Protein AF-A0A9D9V0Z0-F1 (afdb_monomer_lite)

pLDDT: mean 78.83, std 13.39, range [36.53, 94.19]

Foldseek 3Di:
DDDPCPPDPVVCLLLDQLLVCLLVLLVVCLVVVHQCVVVVVSLVVSVVSLVVSVVSLVVSLPDDDPVSLVSLLVVLVVSLVSLVVVVVQLCVQAVVDPDPNSSHDDPSSVVSNVSSVVSSVVNNVSNVQVVCVVVVNRD

Secondary structure (DSSP, 8-state):
------TTHHHHHTTS-THHHHHHHHHHHHHTT--TTTSHHHHHHHHHHHHHHHHHHHHHTTS--HHHHHHHHHHHHHHHHHHHHHHHHHHHHHHHS---GGGS--HHHHHHHHHHHHHHHHHHHHHHHHHHHHTT---

Radius of gyration: 17.9 Å; chains: 1; bounding box: 57×38×42 Å

Structure (mmCIF, N/CA/C/O backbone):
data_AF-A0A9D9V0Z0-F1
#
_entry.id   AF-A0A9D9V0Z0-F1
#
loop_
_atom_site.group_PDB
_atom_site.id
_atom_site.type_symbol
_atom_site.label_atom_id
_atom_site.label_alt_id
_atom_site.label_comp_id
_atom_site.label_asym_id
_atom_site.label_entity_id
_atom_site.label_seq_id
_atom_site.pdbx_PDB_ins_code
_atom_site.Cartn_x
_atom_site.Cartn_y
_atom_site.Cartn_z
_atom_site.occupancy
_atom_site.B_iso_or_equiv
_atom_site.auth_seq_id
_atom_site.auth_comp_id
_atom_site.auth_asym_id
_atom_site.auth_atom_id
_atom_site.pdbx_PDB_model_num
ATOM 1 N N . MET A 1 1 ? -35.828 -24.493 11.673 1.00 39.38 1 MET A N 1
ATOM 2 C CA . MET A 1 1 ? -35.204 -23.626 10.654 1.00 39.38 1 MET A CA 1
ATOM 3 C C . MET A 1 1 ? -33.748 -23.466 11.041 1.00 39.38 1 MET A C 1
ATOM 5 O O . MET A 1 1 ? -33.451 -22.803 12.024 1.00 39.38 1 MET A O 1
ATOM 9 N N . THR A 1 2 ? -32.867 -24.201 10.378 1.00 36.53 2 THR A N 1
ATOM 10 C CA . THR A 1 2 ? -31.427 -24.212 10.646 1.00 36.53 2 THR A CA 1
ATOM 11 C C . THR A 1 2 ? -30.828 -22.941 10.057 1.00 36.53 2 THR A C 1
ATOM 13 O O . THR A 1 2 ? -30.886 -22.731 8.847 1.00 36.53 2 THR A O 1
ATOM 16 N N . VAL A 1 3 ? -30.306 -22.064 10.915 1.00 46.66 3 VAL A N 1
ATOM 17 C CA . VAL A 1 3 ? -29.544 -20.886 10.493 1.00 46.66 3 VAL A CA 1
ATOM 18 C C . VAL A 1 3 ? -28.263 -21.410 9.857 1.00 46.66 3 VAL A C 1
ATOM 20 O O . VAL A 1 3 ? -27.405 -21.967 10.539 1.00 46.66 3 VAL A O 1
ATOM 23 N N . ASN A 1 4 ? -28.171 -21.315 8.534 1.00 42.59 4 ASN A N 1
ATOM 24 C CA . ASN A 1 4 ? -26.963 -21.688 7.819 1.00 42.59 4 ASN A CA 1
ATOM 25 C C . ASN A 1 4 ? -25.867 -20.697 8.236 1.00 42.59 4 ASN A C 1
ATOM 27 O O . ASN A 1 4 ? -25.970 -19.503 7.955 1.00 42.59 4 ASN A O 1
ATOM 31 N N . ASN A 1 5 ? -24.841 -21.186 8.933 1.00 46.16 5 ASN A N 1
ATOM 32 C CA . ASN A 1 5 ? -23.620 -20.453 9.264 1.00 46.16 5 ASN A CA 1
ATOM 33 C C . ASN A 1 5 ? -22.879 -20.064 7.968 1.00 46.16 5 ASN A C 1
ATOM 35 O O . ASN A 1 5 ? -21.897 -20.691 7.586 1.00 46.16 5 ASN A O 1
ATOM 39 N N . GLY A 1 6 ? -23.329 -19.015 7.278 1.00 44.31 6 GLY A N 1
ATOM 40 C CA . GLY A 1 6 ? -22.671 -18.436 6.098 1.00 44.31 6 GLY A CA 1
ATOM 41 C C . GLY A 1 6 ? -21.420 -17.605 6.427 1.00 44.31 6 GLY A C 1
ATOM 42 O O . GLY A 1 6 ? -21.075 -16.689 5.688 1.00 44.31 6 GLY A O 1
ATOM 43 N N . GLY A 1 7 ? -20.759 -17.873 7.556 1.00 50.69 7 GLY A N 1
ATOM 44 C CA . GLY A 1 7 ? -19.777 -16.982 8.186 1.00 50.69 7 GLY A CA 1
ATOM 45 C C . GLY A 1 7 ? -18.337 -17.066 7.670 1.00 50.69 7 GLY A C 1
ATOM 46 O O . GLY A 1 7 ? -17.464 -16.453 8.271 1.00 50.69 7 GLY A O 1
ATOM 47 N N . GLY A 1 8 ? -18.052 -17.818 6.604 1.00 59.66 8 GLY A N 1
ATOM 48 C CA . GLY A 1 8 ? -16.668 -18.077 6.179 1.00 59.66 8 GLY A CA 1
ATOM 49 C C . GLY A 1 8 ? -16.046 -16.951 5.350 1.00 59.66 8 GLY A C 1
ATOM 50 O O . GLY A 1 8 ? -15.055 -16.349 5.748 1.00 59.66 8 GLY A O 1
ATOM 51 N N . ILE A 1 9 ? -16.634 -16.658 4.188 1.00 59.66 9 ILE A N 1
ATOM 52 C CA . ILE A 1 9 ? -16.017 -15.778 3.180 1.00 59.66 9 ILE A CA 1
ATOM 53 C C . ILE A 1 9 ? -16.427 -14.315 3.369 1.00 59.66 9 ILE A C 1
ATOM 55 O O . ILE A 1 9 ? -15.570 -13.441 3.325 1.00 59.66 9 ILE A O 1
ATOM 59 N N . GLY A 1 10 ? -17.702 -14.030 3.655 1.00 60.50 10 GLY A N 1
ATOM 60 C CA . GLY A 1 10 ? -18.172 -12.649 3.845 1.00 60.50 10 GLY A CA 1
ATOM 61 C C . GLY A 1 10 ? -17.502 -11.941 5.031 1.00 60.50 10 GLY A C 1
ATOM 62 O O . GLY A 1 10 ? -17.087 -10.796 4.909 1.00 60.50 10 GLY A O 1
ATOM 63 N N . SER A 1 11 ? -17.310 -12.664 6.139 1.00 62.94 11 SER A N 1
ATOM 64 C CA . SER A 1 11 ? -16.588 -12.201 7.339 1.00 62.94 11 SER A CA 1
ATOM 65 C C . SER A 1 11 ? -15.095 -11.964 7.084 1.00 62.94 11 SER A C 1
ATOM 67 O O . SER A 1 11 ? -14.489 -11.065 7.661 1.00 62.94 11 SER A O 1
ATOM 69 N N . PHE A 1 12 ? -14.481 -12.775 6.217 1.00 63.38 12 PHE A N 1
ATOM 70 C CA . PHE A 1 12 ? -13.071 -12.629 5.868 1.00 63.38 12 PHE A CA 1
ATOM 71 C C . PHE A 1 12 ? -12.855 -11.440 4.926 1.00 63.38 12 PHE A C 1
ATOM 73 O O . PHE A 1 12 ? -11.980 -10.615 5.172 1.00 63.38 12 PHE A O 1
ATOM 80 N N . LEU A 1 13 ? -13.704 -11.293 3.903 1.00 66.19 13 LEU A N 1
ATOM 81 C CA . LEU A 1 13 ? -13.667 -10.166 2.964 1.00 66.19 13 LEU A CA 1
ATOM 82 C C . LEU A 1 13 ? -13.903 -8.817 3.659 1.00 66.19 13 LEU A C 1
ATOM 84 O O . LEU A 1 13 ? -13.317 -7.815 3.258 1.00 66.19 13 LEU A O 1
ATOM 88 N N . SER A 1 14 ? -14.704 -8.791 4.727 1.00 65.50 14 SER A N 1
ATOM 89 C CA . SER A 1 14 ? -14.942 -7.582 5.525 1.00 65.50 14 SER A CA 1
ATOM 90 C C . SER A 1 14 ? -13.837 -7.273 6.543 1.00 65.50 14 SER A C 1
ATOM 92 O O . SER A 1 14 ? -13.898 -6.240 7.197 1.00 65.50 14 SER A O 1
ATOM 94 N N . ARG A 1 15 ? -12.861 -8.166 6.739 1.00 70.56 15 ARG A N 1
ATOM 95 C CA . ARG A 1 15 ? -11.734 -7.979 7.677 1.00 70.56 15 ARG A CA 1
ATOM 96 C C . ARG A 1 15 ? -10.385 -7.890 6.978 1.00 70.56 15 ARG A C 1
ATOM 98 O O . ARG A 1 15 ? -9.392 -7.543 7.612 1.00 70.56 15 ARG A O 1
ATOM 105 N N . PHE A 1 16 ? -10.337 -8.251 5.701 1.00 80.44 16 PHE A N 1
ATOM 106 C CA . PHE A 1 16 ? -9.117 -8.205 4.922 1.00 80.44 16 PHE A CA 1
ATOM 107 C C . PHE A 1 16 ? -8.694 -6.742 4.702 1.00 80.44 16 PHE A C 1
ATOM 109 O O . PHE A 1 16 ? -9.541 -5.924 4.342 1.00 80.44 16 PHE A O 1
ATOM 116 N N . PRO A 1 17 ? -7.419 -6.389 4.937 1.00 83.00 17 PRO A N 1
ATOM 117 C CA . PRO A 1 17 ? -6.904 -5.054 4.657 1.00 83.00 17 PRO A CA 1
ATOM 118 C C . PRO A 1 17 ? -6.604 -4.923 3.164 1.00 83.00 17 PRO A C 1
ATOM 120 O O . PRO A 1 17 ? -5.537 -5.313 2.677 1.00 83.00 17 PRO A O 1
ATOM 123 N N . TRP A 1 18 ? -7.562 -4.387 2.416 1.00 86.56 18 TRP A N 1
ATOM 124 C CA . TRP A 1 18 ? -7.498 -4.343 0.956 1.00 86.56 18 TRP A CA 1
ATOM 125 C C . TRP A 1 18 ? -6.369 -3.445 0.461 1.00 86.56 18 TRP A C 1
ATOM 127 O O . TRP A 1 18 ? -5.794 -3.705 -0.597 1.00 86.56 18 TRP A O 1
ATOM 137 N N . VAL A 1 19 ? -5.970 -2.459 1.267 1.0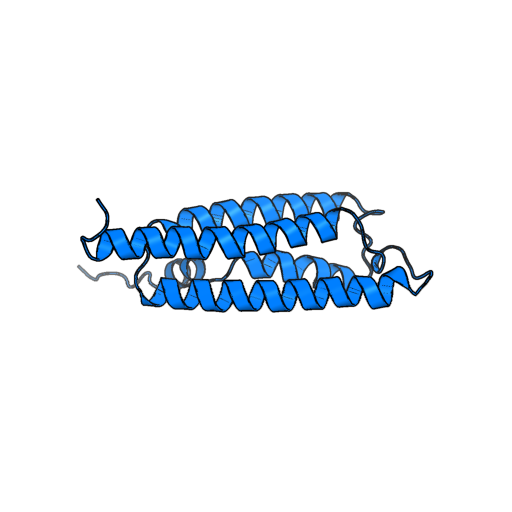0 86.56 19 VAL A N 1
ATOM 138 C CA . VAL A 1 19 ? -4.839 -1.579 0.968 1.00 86.56 19 VAL A CA 1
ATOM 139 C C . VAL A 1 19 ? -3.505 -2.320 0.832 1.00 86.56 19 VAL A C 1
ATOM 141 O O . VAL A 1 19 ? -2.626 -1.859 0.103 1.00 86.56 19 VAL A O 1
ATOM 144 N N . LEU A 1 20 ? -3.356 -3.513 1.426 1.00 89.44 20 LEU A N 1
ATOM 145 C CA . LEU A 1 20 ? -2.159 -4.332 1.214 1.00 89.44 20 LEU A CA 1
ATOM 146 C C . LEU A 1 20 ? -2.001 -4.760 -0.245 1.00 89.44 20 LEU A C 1
ATOM 148 O O . LEU A 1 20 ? -0.872 -4.943 -0.688 1.00 89.44 20 LEU A O 1
ATOM 152 N N . LEU A 1 21 ? -3.085 -4.869 -1.019 1.00 90.88 21 LEU A N 1
ATOM 153 C CA . LEU A 1 21 ? -2.984 -5.165 -2.450 1.00 90.88 21 LEU A CA 1
ATOM 154 C C . LEU A 1 21 ? -2.239 -4.058 -3.200 1.00 90.88 21 LEU A C 1
ATOM 156 O O . LEU A 1 21 ? -1.469 -4.359 -4.109 1.00 90.88 21 LEU A O 1
ATOM 160 N N . VAL A 1 22 ? -2.410 -2.799 -2.782 1.00 91.25 22 VAL A N 1
ATOM 161 C CA . VAL A 1 22 ? -1.692 -1.652 -3.356 1.00 91.25 22 VAL A CA 1
ATOM 162 C C . VAL A 1 22 ? -0.195 -1.749 -3.056 1.00 91.25 22 VAL A C 1
ATOM 164 O O . VAL A 1 22 ? 0.618 -1.368 -3.881 1.00 91.25 22 VAL A O 1
ATOM 167 N N . VAL A 1 23 ? 0.199 -2.326 -1.921 1.00 91.81 23 VAL A N 1
ATOM 168 C CA . VAL A 1 23 ? 1.618 -2.522 -1.580 1.00 91.81 23 VAL A CA 1
ATOM 169 C C . VAL A 1 23 ? 2.203 -3.769 -2.254 1.00 91.81 23 VAL A C 1
ATOM 171 O O . VAL A 1 23 ? 3.324 -3.746 -2.757 1.00 91.81 23 VAL A O 1
ATOM 174 N N . ILE A 1 24 ? 1.448 -4.868 -2.290 1.00 92.62 24 ILE A N 1
ATOM 175 C CA . ILE A 1 24 ? 1.902 -6.155 -2.832 1.00 92.62 24 ILE A CA 1
ATOM 176 C C . ILE A 1 24 ? 2.057 -6.088 -4.352 1.00 92.62 24 ILE A C 1
ATOM 178 O O . ILE A 1 24 ? 3.013 -6.640 -4.888 1.00 92.62 24 ILE A O 1
ATOM 182 N N . TYR A 1 25 ? 1.149 -5.414 -5.057 1.00 93.50 25 TYR A N 1
ATOM 183 C CA . TYR A 1 25 ? 1.169 -5.347 -6.517 1.00 93.50 25 TYR A CA 1
ATOM 184 C C . TYR A 1 25 ? 2.504 -4.836 -7.105 1.00 93.50 25 TYR A C 1
ATOM 186 O O . TYR A 1 25 ? 3.110 -5.566 -7.892 1.00 93.50 25 TYR A O 1
ATOM 194 N N . PRO A 1 26 ? 3.031 -3.655 -6.720 1.00 90.44 26 PRO A N 1
ATOM 195 C CA . PRO A 1 26 ? 4.326 -3.186 -7.210 1.00 90.44 26 PRO A CA 1
ATOM 196 C C . PRO A 1 26 ? 5.483 -4.080 -6.745 1.00 90.44 26 PRO A C 1
ATOM 198 O O . PRO A 1 26 ? 6.439 -4.261 -7.493 1.00 90.44 26 PRO A O 1
ATOM 201 N N . ALA A 1 27 ? 5.390 -4.699 -5.562 1.00 90.44 27 ALA A N 1
ATOM 202 C CA . ALA A 1 27 ? 6.394 -5.660 -5.107 1.00 90.44 27 ALA A CA 1
ATOM 203 C C . ALA A 1 27 ? 6.436 -6.918 -5.995 1.00 90.44 27 ALA A C 1
ATOM 205 O O . ALA A 1 27 ? 7.517 -7.402 -6.318 1.00 90.44 27 ALA A O 1
ATOM 206 N N . VAL A 1 28 ? 5.282 -7.430 -6.436 1.00 92.88 28 VAL A N 1
ATOM 207 C CA . VAL A 1 28 ? 5.200 -8.563 -7.373 1.00 92.88 28 VAL A CA 1
ATOM 208 C C . VAL A 1 28 ? 5.732 -8.174 -8.748 1.00 92.88 28 VAL A C 1
ATOM 210 O O . VAL A 1 28 ? 6.512 -8.927 -9.323 1.00 92.88 28 VAL A O 1
ATOM 213 N N . LEU A 1 29 ? 5.360 -7.001 -9.268 1.00 91.62 29 LEU A N 1
ATOM 214 C CA . LEU A 1 29 ? 5.875 -6.537 -10.561 1.00 91.62 29 LEU A CA 1
ATOM 215 C C . LEU A 1 29 ? 7.393 -6.360 -10.555 1.00 91.62 29 LEU A C 1
ATOM 217 O O . LEU A 1 29 ? 8.036 -6.692 -11.546 1.00 91.62 29 LEU A O 1
ATOM 221 N N . TYR A 1 30 ? 7.964 -5.930 -9.430 1.00 88.44 30 TYR A N 1
ATOM 222 C CA . TYR A 1 30 ? 9.411 -5.890 -9.254 1.00 88.44 30 TYR A CA 1
ATOM 223 C C . TYR A 1 30 ? 10.051 -7.283 -9.360 1.00 88.44 30 TYR A C 1
ATOM 225 O O . TYR A 1 30 ? 11.043 -7.438 -10.061 1.00 88.44 30 TYR A O 1
ATOM 233 N N . GLN A 1 31 ? 9.471 -8.314 -8.730 1.00 89.62 31 GLN A N 1
ATOM 234 C CA . GLN A 1 31 ? 9.980 -9.695 -8.835 1.00 89.62 31 GLN A CA 1
ATOM 235 C C . GLN A 1 31 ? 9.857 -10.276 -10.250 1.00 89.62 31 GLN A C 1
ATOM 237 O O . GLN A 1 31 ? 10.602 -11.180 -10.615 1.00 89.62 31 GLN A O 1
ATOM 242 N N . LEU A 1 32 ? 8.900 -9.778 -11.032 1.00 92.44 32 LEU A N 1
ATOM 243 C CA . LEU A 1 32 ? 8.696 -10.163 -12.427 1.00 92.44 32 LEU A CA 1
ATOM 244 C C . LEU A 1 32 ? 9.484 -9.283 -13.409 1.00 92.44 32 LEU A C 1
ATOM 246 O O . LEU A 1 32 ? 9.335 -9.462 -14.616 1.00 92.44 32 LEU A O 1
ATOM 250 N N . GLU A 1 33 ? 10.284 -8.337 -12.907 1.00 91.00 33 GLU A N 1
ATOM 251 C CA . GLU A 1 33 ? 11.082 -7.401 -13.709 1.00 91.00 33 GLU A CA 1
ATOM 252 C C . GLU A 1 33 ? 10.226 -6.579 -14.697 1.00 91.00 33 GLU A C 1
ATOM 254 O O . GLU A 1 33 ? 10.657 -6.205 -15.792 1.00 91.00 33 GLU A O 1
ATOM 259 N N . VAL A 1 34 ? 8.975 -6.296 -14.315 1.00 88.62 34 VAL A N 1
ATOM 260 C CA . VAL A 1 34 ? 8.004 -5.586 -15.153 1.00 88.62 34 VAL A CA 1
ATOM 261 C C . VAL A 1 34 ? 8.084 -4.087 -14.905 1.00 88.62 34 VAL A C 1
ATOM 263 O O . VAL A 1 34 ? 7.784 -3.591 -13.820 1.00 88.62 34 VAL A O 1
ATOM 266 N N . ASP A 1 35 ? 8.415 -3.346 -15.958 1.00 87.06 35 ASP A N 1
ATOM 267 C CA . ASP A 1 35 ? 8.408 -1.889 -15.934 1.00 87.06 35 ASP A CA 1
ATOM 268 C C . ASP A 1 35 ? 7.001 -1.355 -16.230 1.00 87.06 35 ASP A C 1
ATOM 270 O O . ASP A 1 35 ? 6.507 -1.449 -17.354 1.00 87.06 35 ASP A O 1
ATOM 274 N N . MET A 1 36 ? 6.362 -0.753 -15.224 1.00 84.88 36 MET A N 1
ATOM 275 C CA . MET A 1 36 ? 5.042 -0.127 -15.369 1.00 84.88 36 MET A CA 1
ATOM 276 C C . MET A 1 36 ? 5.039 1.099 -16.297 1.00 84.88 36 MET A C 1
ATOM 278 O O . MET A 1 36 ? 3.988 1.433 -16.843 1.00 84.88 36 MET A O 1
ATOM 282 N N . ALA A 1 37 ? 6.175 1.779 -16.479 1.00 85.38 37 ALA A N 1
ATOM 283 C CA . ALA A 1 37 ? 6.296 2.917 -17.389 1.00 85.38 37 ALA A CA 1
ATOM 284 C C . ALA A 1 37 ? 6.419 2.460 -18.849 1.00 85.38 37 ALA A C 1
ATOM 286 O O . ALA A 1 37 ? 5.783 3.046 -19.725 1.00 85.38 37 ALA A O 1
ATOM 287 N N . ALA A 1 38 ? 7.180 1.393 -19.111 1.00 85.75 38 ALA A N 1
ATOM 288 C CA . ALA A 1 38 ? 7.280 0.804 -20.448 1.00 85.75 38 ALA A CA 1
ATOM 289 C C . ALA A 1 38 ? 6.035 -0.026 -20.818 1.00 85.75 38 ALA A C 1
ATOM 291 O O . ALA A 1 38 ? 5.574 0.011 -21.958 1.00 85.75 38 ALA A O 1
ATOM 292 N N . GLN A 1 39 ? 5.462 -0.755 -19.856 1.00 90.69 39 GLN A N 1
ATOM 293 C CA . GLN A 1 39 ? 4.279 -1.600 -20.029 1.00 90.69 39 GLN A CA 1
ATOM 294 C C . GLN A 1 39 ? 3.065 -0.981 -19.325 1.00 90.69 39 GLN A C 1
ATOM 296 O O . GLN A 1 39 ? 2.552 -1.482 -18.321 1.00 90.69 39 GLN A O 1
ATOM 301 N N . ILE A 1 40 ? 2.578 0.115 -19.907 1.00 87.31 40 ILE A N 1
ATOM 302 C CA . ILE A 1 40 ? 1.528 0.993 -19.366 1.00 87.31 40 ILE A CA 1
ATOM 303 C C . ILE A 1 40 ? 0.254 0.240 -18.926 1.00 87.31 40 ILE A C 1
ATOM 305 O O . ILE A 1 40 ? -0.429 0.665 -17.993 1.00 87.31 40 ILE A O 1
ATOM 309 N N . HIS A 1 41 ? -0.068 -0.898 -19.551 1.00 91.50 41 HIS A N 1
ATOM 310 C CA . HIS A 1 41 ? -1.217 -1.733 -19.179 1.00 91.50 41 HIS A CA 1
ATOM 311 C C . HIS A 1 41 ? -1.181 -2.139 -17.696 1.00 91.50 41 HIS A C 1
ATOM 313 O O . HIS A 1 41 ? -2.196 -2.039 -17.007 1.00 91.50 41 HIS A O 1
ATOM 319 N N . PHE A 1 42 ? -0.007 -2.527 -17.183 1.00 91.88 42 PHE A N 1
ATOM 320 C CA . PHE A 1 42 ? 0.167 -2.902 -15.777 1.00 91.88 42 PHE A CA 1
ATOM 321 C C . PHE A 1 42 ? 0.021 -1.701 -14.839 1.00 91.88 42 PHE A C 1
ATOM 323 O O . PHE A 1 42 ? -0.504 -1.855 -13.735 1.00 91.88 42 PHE A O 1
ATOM 330 N N . GLY A 1 43 ? 0.413 -0.505 -15.286 1.00 88.50 43 GLY A N 1
ATOM 331 C CA . GLY A 1 43 ? 0.189 0.743 -14.557 1.00 88.50 43 GLY A CA 1
ATOM 332 C C . GLY A 1 43 ? -1.295 1.117 -14.456 1.00 88.50 43 GLY A C 1
ATOM 333 O O . GLY A 1 43 ? -1.764 1.503 -13.387 1.00 88.50 43 GLY A O 1
ATOM 334 N N . PHE A 1 44 ? -2.082 0.940 -15.522 1.00 91.44 44 PHE A N 1
ATOM 335 C CA . PHE A 1 44 ? -3.531 1.185 -15.462 1.00 91.44 44 PHE A CA 1
ATOM 336 C C . PHE A 1 44 ? -4.278 0.161 -14.607 1.00 91.44 44 PHE A C 1
ATOM 338 O O . PHE A 1 44 ? -5.192 0.543 -13.874 1.00 91.44 44 PHE A O 1
ATOM 345 N N . VAL A 1 45 ? -3.874 -1.113 -14.648 1.00 94.19 45 VAL A N 1
ATOM 346 C CA . VAL A 1 45 ? -4.398 -2.133 -13.725 1.00 94.19 45 VAL A CA 1
ATOM 347 C C . VAL A 1 45 ? -4.107 -1.734 -12.279 1.00 94.19 45 VAL A C 1
ATOM 349 O O . VAL A 1 45 ? -4.992 -1.844 -11.435 1.00 94.19 45 VAL A O 1
ATOM 352 N N . TYR A 1 46 ? -2.921 -1.190 -12.002 1.00 93.12 46 TYR A N 1
ATOM 353 C CA . TYR A 1 46 ? -2.570 -0.706 -10.669 1.00 93.12 46 TYR A CA 1
ATOM 354 C C . TYR A 1 46 ? -3.437 0.467 -10.202 1.00 93.12 46 TYR A C 1
ATOM 356 O O . TYR A 1 46 ? -3.922 0.469 -9.071 1.00 93.12 46 TYR A O 1
ATOM 364 N N . ILE A 1 47 ? -3.692 1.443 -11.078 1.00 91.25 47 ILE A N 1
ATOM 365 C CA . ILE A 1 47 ? -4.597 2.560 -10.770 1.00 91.25 47 ILE A CA 1
ATOM 366 C C . ILE A 1 47 ? -6.011 2.038 -10.497 1.00 91.25 47 ILE A C 1
ATOM 368 O O . ILE A 1 47 ? -6.625 2.414 -9.499 1.00 91.25 47 ILE A O 1
ATOM 372 N N . GLY A 1 48 ? -6.516 1.149 -11.357 1.00 92.94 48 GLY A N 1
ATOM 373 C CA . GLY A 1 48 ? -7.829 0.531 -11.189 1.00 92.94 48 GLY A CA 1
ATOM 374 C C . GLY A 1 48 ? -7.945 -0.240 -9.873 1.00 92.94 48 GLY A C 1
ATOM 375 O O . GLY A 1 48 ? -8.937 -0.086 -9.164 1.00 92.94 48 GLY A O 1
ATOM 376 N N . LEU A 1 49 ? -6.907 -0.998 -9.511 1.00 93.06 49 LEU A N 1
ATOM 377 C CA . LEU A 1 49 ? -6.799 -1.692 -8.228 1.00 93.06 49 LEU A CA 1
ATOM 378 C C . LEU A 1 49 ? -6.852 -0.702 -7.056 1.00 93.06 49 LEU A C 1
ATOM 380 O O . LEU A 1 49 ? -7.609 -0.914 -6.115 1.00 93.06 49 LEU A O 1
ATOM 384 N N . GLY A 1 50 ? -6.102 0.396 -7.127 1.00 89.69 50 GLY A N 1
ATOM 385 C CA . GLY A 1 50 ? -6.101 1.435 -6.099 1.00 89.69 50 GLY A CA 1
ATOM 386 C C . GLY A 1 50 ? -7.473 2.076 -5.882 1.00 89.69 50 GLY A C 1
ATOM 387 O O . GLY A 1 50 ? -7.940 2.190 -4.750 1.00 89.69 50 GLY A O 1
ATOM 388 N N . VAL A 1 51 ? -8.157 2.436 -6.970 1.00 90.06 51 VAL A N 1
ATOM 389 C CA . VAL A 1 51 ? -9.525 2.975 -6.910 1.00 90.06 51 VAL A CA 1
ATOM 390 C C . VAL A 1 51 ? -10.496 1.936 -6.346 1.00 90.06 51 VAL A C 1
ATOM 392 O O . VAL A 1 51 ? -11.303 2.261 -5.477 1.00 90.06 51 VAL A O 1
ATOM 395 N N . PHE A 1 52 ? -10.403 0.684 -6.797 1.00 90.50 52 PHE A N 1
ATOM 396 C CA . PHE A 1 52 ? -11.219 -0.420 -6.291 1.00 90.50 52 PHE A CA 1
ATOM 397 C C . PHE A 1 52 ? -11.053 -0.610 -4.778 1.00 90.50 52 PHE A C 1
ATOM 399 O O . PHE A 1 52 ? -12.049 -0.700 -4.062 1.00 90.50 52 PHE A O 1
ATOM 406 N N . VAL A 1 53 ? -9.812 -0.613 -4.289 1.00 88.50 53 VAL A N 1
ATOM 407 C CA . VAL A 1 53 ? -9.492 -0.727 -2.861 1.00 88.50 53 VAL A CA 1
ATOM 408 C C . VAL A 1 53 ? -10.148 0.392 -2.062 1.00 88.50 53 VAL A C 1
ATOM 410 O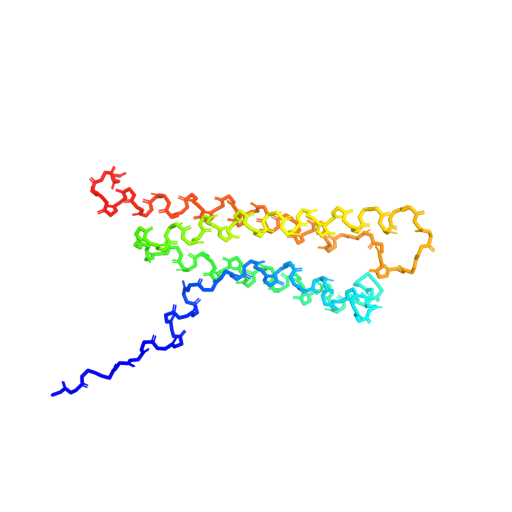 O . VAL A 1 53 ? -10.802 0.101 -1.064 1.00 88.50 53 VAL A O 1
ATOM 413 N N . LEU A 1 54 ? -10.044 1.645 -2.524 1.00 84.88 54 LEU A N 1
ATOM 414 C CA . LEU A 1 54 ? -10.697 2.771 -1.857 1.00 84.88 54 LEU A CA 1
ATOM 415 C C . LEU A 1 54 ? -12.204 2.529 -1.740 1.00 84.88 54 LEU A C 1
ATOM 417 O O . LEU A 1 54 ? -12.745 2.624 -0.644 1.00 84.88 54 LEU A O 1
ATOM 421 N N . PHE A 1 55 ? -12.883 2.150 -2.828 1.00 84.81 55 PHE A N 1
ATOM 422 C CA . PHE A 1 55 ? -14.318 1.851 -2.773 1.00 84.81 55 PHE A CA 1
ATOM 423 C C . PHE A 1 55 ? -14.650 0.754 -1.756 1.00 84.81 55 PHE A C 1
ATOM 425 O O . PHE A 1 55 ? -15.574 0.932 -0.961 1.00 84.81 55 PHE A O 1
ATOM 432 N N . ILE A 1 56 ? -13.908 -0.356 -1.753 1.00 84.38 56 ILE A N 1
ATOM 433 C CA . ILE A 1 56 ? -14.152 -1.466 -0.824 1.00 84.38 56 ILE A CA 1
ATOM 434 C C . ILE A 1 56 ? -13.957 -1.029 0.633 1.00 84.38 56 ILE A C 1
ATOM 436 O O . I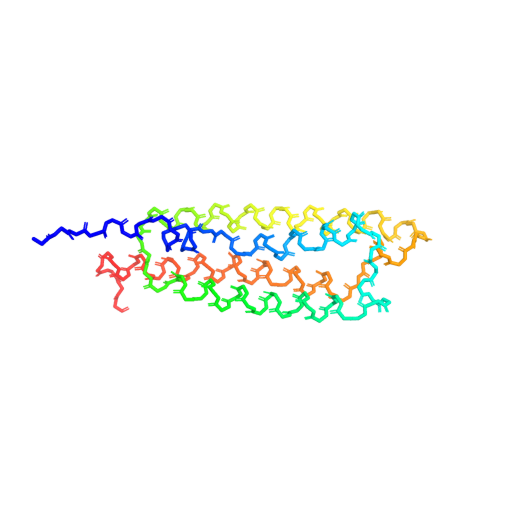LE A 1 56 ? -14.831 -1.298 1.459 1.00 84.38 56 ILE A O 1
ATOM 440 N N . GLU A 1 57 ? -12.872 -0.322 0.949 1.00 78.50 57 GLU A N 1
ATOM 441 C CA . GLU A 1 57 ? -12.609 0.187 2.303 1.00 78.50 57 GLU A CA 1
ATOM 442 C C . GLU A 1 57 ? -13.672 1.215 2.735 1.00 78.50 57 GLU A C 1
ATOM 444 O O . GLU A 1 57 ? -14.172 1.174 3.865 1.00 78.50 57 GLU A O 1
ATOM 449 N N . PHE A 1 58 ? -14.141 2.060 1.808 1.00 75.69 58 PHE A N 1
ATOM 450 C CA . PHE A 1 58 ? -15.271 2.959 2.052 1.00 75.69 58 PHE A CA 1
ATOM 451 C C . PHE A 1 58 ? -16.545 2.190 2.430 1.00 75.69 58 PHE A C 1
ATOM 453 O O . PHE A 1 58 ? -17.196 2.550 3.414 1.00 75.69 58 PHE A O 1
ATOM 460 N N . PHE A 1 59 ? -16.897 1.120 1.712 1.00 75.00 59 PHE A N 1
ATOM 461 C CA . PHE A 1 59 ? -18.069 0.298 2.046 1.00 75.00 59 PHE A CA 1
ATOM 462 C C . PHE A 1 59 ? -17.907 -0.459 3.369 1.00 75.00 59 PHE A C 1
ATOM 464 O O . PHE A 1 59 ? -18.865 -0.551 4.140 1.00 75.00 59 PHE A O 1
ATOM 471 N N . LYS A 1 60 ? -16.698 -0.951 3.666 1.00 71.44 60 LYS A N 1
ATOM 472 C CA . LYS A 1 60 ? -16.365 -1.631 4.930 1.00 71.44 60 LYS A CA 1
ATOM 473 C C . LYS A 1 60 ? -16.600 -0.725 6.141 1.00 71.44 60 LYS A C 1
ATOM 475 O O . LYS A 1 60 ? -17.028 -1.188 7.194 1.00 71.44 60 LYS A O 1
ATOM 480 N N . SER A 1 61 ? -16.406 0.583 5.966 1.00 63.47 61 SER A N 1
ATOM 481 C CA . SER A 1 61 ? -16.528 1.560 7.048 1.00 63.47 61 SER A CA 1
ATOM 482 C C . SER A 1 61 ? -17.951 1.806 7.585 1.00 63.47 61 SER A C 1
ATOM 484 O O . SER A 1 61 ? -18.127 2.468 8.615 1.00 63.47 61 SER A O 1
ATOM 486 N N . GLY A 1 62 ? -18.974 1.255 6.919 1.00 60.16 62 GLY A N 1
ATOM 487 C CA . GLY A 1 62 ? -20.382 1.445 7.278 1.00 60.16 62 GLY A CA 1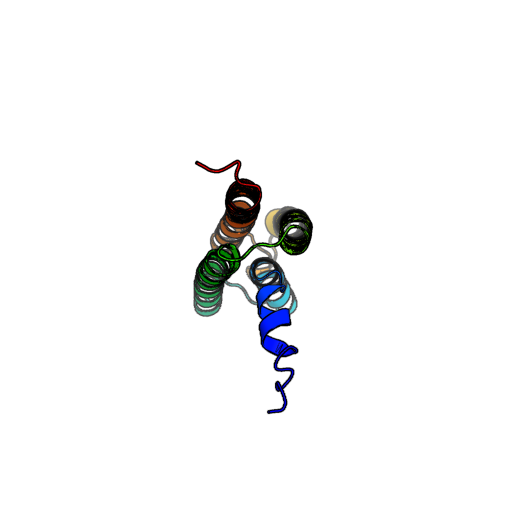
ATOM 488 C C . GLY A 1 62 ? -20.850 0.707 8.541 1.00 60.16 62 GLY A C 1
ATOM 489 O O . GLY A 1 62 ? -21.765 1.199 9.210 1.00 60.16 62 GLY A O 1
ATOM 490 N N . ASP A 1 63 ? -20.225 -0.424 8.893 1.00 59.25 63 ASP A N 1
ATOM 491 C CA . ASP A 1 63 ? -20.647 -1.303 9.997 1.00 59.25 63 ASP A CA 1
ATOM 492 C C . ASP A 1 63 ? -19.449 -1.718 10.868 1.00 59.25 63 ASP A C 1
ATOM 494 O O . ASP A 1 63 ? -18.843 -2.775 10.692 1.00 59.25 63 ASP A O 1
ATOM 498 N N . ILE A 1 64 ? -19.045 -0.831 11.784 1.00 61.97 64 ILE A N 1
ATOM 499 C CA . ILE A 1 64 ? -17.816 -1.002 12.569 1.00 61.97 64 ILE A CA 1
ATOM 500 C C . ILE A 1 64 ? -18.139 -1.269 14.040 1.00 61.97 64 ILE A C 1
ATOM 502 O O . ILE A 1 64 ? -18.628 -0.407 14.772 1.00 61.97 64 ILE A O 1
ATOM 506 N N . ASN A 1 65 ? -17.773 -2.471 14.487 1.00 65.81 65 ASN A N 1
ATOM 507 C CA . ASN A 1 65 ? -17.598 -2.828 15.896 1.00 65.81 65 ASN A CA 1
ATOM 508 C C . ASN A 1 65 ? -16.163 -2.470 16.355 1.00 65.81 65 ASN A C 1
ATOM 510 O O . ASN A 1 65 ? -15.238 -2.454 15.543 1.00 65.81 65 ASN A O 1
ATOM 514 N N . ALA A 1 66 ? -15.941 -2.239 17.653 1.00 65.44 66 ALA A N 1
ATOM 515 C CA . ALA A 1 66 ? -14.655 -1.822 18.229 1.00 65.44 66 ALA A CA 1
ATOM 516 C C . ALA A 1 66 ? -13.472 -2.746 17.867 1.00 65.44 66 ALA A C 1
ATOM 518 O O . ALA A 1 66 ? -12.354 -2.277 17.668 1.00 65.44 66 ALA A O 1
ATOM 519 N N . ALA A 1 67 ? -13.713 -4.054 17.724 1.00 67.81 67 ALA A N 1
ATOM 520 C CA . ALA A 1 67 ? -12.691 -4.990 17.257 1.00 67.81 67 ALA A CA 1
ATOM 521 C C . ALA A 1 67 ? -12.268 -4.712 15.803 1.00 67.81 67 ALA A C 1
ATOM 523 O O . ALA A 1 67 ? -11.079 -4.747 15.502 1.00 67.81 67 ALA A O 1
ATOM 524 N N . SER A 1 68 ? -13.217 -4.389 14.916 1.00 70.75 68 SER A N 1
ATOM 525 C CA . SER A 1 68 ? -12.921 -4.034 13.521 1.00 70.75 68 SER A CA 1
ATOM 526 C C . SER A 1 68 ? -12.119 -2.736 13.443 1.00 70.75 68 SER A C 1
ATOM 528 O O . SER A 1 68 ? -11.136 -2.688 12.720 1.00 70.75 68 SER A O 1
ATOM 530 N N . PHE A 1 69 ? -12.452 -1.741 14.277 1.00 72.44 69 PHE A N 1
ATOM 531 C CA . PHE A 1 69 ? -11.684 -0.494 14.383 1.00 72.44 69 PHE A CA 1
ATOM 532 C C . PHE A 1 69 ? -10.205 -0.737 14.714 1.00 72.44 69 PHE A C 1
ATOM 534 O O . PHE A 1 69 ? -9.326 -0.177 14.063 1.00 72.44 69 PHE A O 1
ATOM 541 N N . PHE A 1 70 ? -9.917 -1.586 15.707 1.00 74.94 70 PHE A N 1
ATOM 542 C CA . PHE A 1 70 ? -8.534 -1.892 16.079 1.00 74.94 70 PHE A CA 1
ATOM 543 C C . PHE A 1 70 ? -7.780 -2.608 14.952 1.00 74.94 70 PHE A C 1
ATOM 545 O O . PHE A 1 70 ? -6.627 -2.277 14.682 1.00 74.94 70 PHE A O 1
ATOM 552 N N . PHE A 1 71 ? -8.428 -3.562 14.274 1.00 77.56 71 PHE A N 1
ATOM 553 C CA . PHE A 1 71 ? -7.832 -4.249 13.125 1.00 77.56 71 PHE A CA 1
ATOM 554 C C . PHE A 1 71 ? -7.580 -3.305 11.945 1.00 77.56 71 PHE A C 1
ATOM 556 O O . PHE A 1 71 ? -6.511 -3.382 11.342 1.00 77.56 71 PHE A O 1
ATOM 563 N N . ASP A 1 72 ? -8.509 -2.397 11.653 1.00 76.25 72 ASP A N 1
ATOM 564 C CA . ASP A 1 72 ? -8.354 -1.401 10.589 1.00 76.25 72 ASP A CA 1
ATOM 565 C C . ASP A 1 72 ? -7.201 -0.440 10.894 1.00 76.25 72 ASP A C 1
ATOM 567 O O . ASP A 1 72 ? -6.381 -0.159 10.023 1.00 76.25 72 ASP A O 1
ATOM 571 N N . LEU A 1 73 ? -7.069 0.002 12.148 1.00 80.69 73 LEU A N 1
ATOM 572 C CA . LEU A 1 73 ? -5.966 0.865 12.571 1.00 80.69 73 LEU A CA 1
ATOM 573 C C . LEU A 1 73 ? -4.616 0.136 12.519 1.00 80.69 73 LEU A C 1
ATOM 575 O O . LEU A 1 73 ? -3.642 0.688 12.009 1.00 80.69 73 LEU A O 1
ATOM 579 N N . LEU A 1 74 ? -4.557 -1.110 13.000 1.00 85.69 74 LEU A N 1
ATOM 580 C CA . LEU A 1 74 ? -3.346 -1.931 12.953 1.00 85.69 74 LEU A CA 1
ATOM 581 C C . LEU A 1 74 ? -2.864 -2.126 11.509 1.00 85.69 74 LEU A C 1
ATOM 583 O O . LEU A 1 74 ? -1.680 -1.943 11.222 1.00 85.69 74 LEU A O 1
ATOM 587 N N . TRP A 1 75 ? -3.775 -2.482 10.602 1.00 84.81 75 TRP A N 1
ATOM 588 C CA . TRP A 1 75 ? -3.420 -2.742 9.211 1.00 84.81 75 TRP A CA 1
ATOM 589 C C . TRP A 1 75 ? -3.152 -1.484 8.400 1.00 84.81 75 TRP A C 1
ATOM 591 O O . TRP A 1 75 ? -2.258 -1.517 7.561 1.00 84.81 75 TRP A O 1
ATOM 601 N N . SER A 1 76 ? -3.842 -0.380 8.687 1.00 84.06 76 SER A N 1
ATOM 602 C CA . SER A 1 76 ? -3.509 0.942 8.148 1.00 84.06 76 SER A CA 1
ATOM 603 C C . SER A 1 76 ? -2.055 1.302 8.475 1.00 84.06 76 SER A C 1
ATOM 605 O O . SER A 1 76 ? -1.248 1.571 7.584 1.00 84.06 76 SER A O 1
ATOM 607 N N . VAL A 1 77 ? -1.668 1.187 9.748 1.00 87.31 77 VAL A N 1
ATOM 608 C CA . VAL A 1 77 ? -0.300 1.473 10.198 1.00 87.31 77 VAL A CA 1
ATOM 609 C C . VAL A 1 77 ? 0.716 0.516 9.561 1.00 87.31 77 VAL A C 1
ATOM 611 O O . VAL A 1 77 ? 1.767 0.955 9.089 1.00 87.31 77 VAL A O 1
ATOM 614 N N . ALA A 1 78 ? 0.406 -0.781 9.493 1.00 88.81 78 ALA A N 1
ATOM 615 C CA . ALA A 1 78 ? 1.270 -1.764 8.840 1.00 88.81 78 ALA A CA 1
ATOM 616 C C . ALA A 1 78 ? 1.429 -1.492 7.335 1.00 88.81 78 ALA A C 1
ATOM 618 O O . ALA A 1 78 ? 2.537 -1.585 6.810 1.00 88.81 78 ALA A O 1
ATOM 619 N N . ALA A 1 79 ? 0.355 -1.114 6.644 1.00 88.38 79 ALA A N 1
ATOM 620 C CA . ALA A 1 79 ? 0.392 -0.780 5.228 1.00 88.38 79 ALA A CA 1
ATOM 621 C C . ALA A 1 79 ? 1.212 0.479 4.952 1.00 88.38 79 ALA A C 1
ATOM 623 O O . ALA A 1 79 ? 1.988 0.491 4.001 1.00 88.38 79 ALA A O 1
ATOM 624 N N . VAL A 1 80 ? 1.109 1.505 5.802 1.00 90.31 80 VAL A N 1
ATOM 625 C CA . VAL A 1 80 ? 1.971 2.692 5.708 1.00 90.31 80 VAL A CA 1
ATOM 626 C C . VAL A 1 80 ? 3.429 2.312 5.924 1.00 90.31 80 VAL A C 1
ATOM 628 O O . VAL A 1 80 ? 4.278 2.737 5.143 1.00 90.31 80 VAL A O 1
ATOM 631 N N . MET A 1 81 ? 3.736 1.485 6.929 1.00 92.38 81 MET A N 1
ATOM 632 C CA . MET A 1 81 ? 5.106 1.014 7.159 1.00 92.38 81 MET A CA 1
ATOM 633 C C . MET A 1 81 ? 5.652 0.243 5.953 1.00 92.38 81 MET A C 1
ATOM 635 O O . MET A 1 81 ? 6.741 0.557 5.478 1.00 92.38 81 MET A O 1
ATOM 639 N N . LEU A 1 82 ? 4.895 -0.724 5.428 1.00 91.94 82 LEU A N 1
ATOM 640 C CA . LEU A 1 82 ? 5.309 -1.533 4.279 1.00 91.94 82 LEU A CA 1
ATOM 641 C C . LEU A 1 82 ? 5.404 -0.705 2.995 1.00 91.94 82 LEU A C 1
ATOM 643 O O . LEU A 1 82 ? 6.384 -0.826 2.268 1.00 91.94 82 LEU A O 1
ATOM 647 N N . GLY A 1 83 ? 4.429 0.165 2.730 1.00 88.81 83 GLY A N 1
ATOM 648 C CA . GLY A 1 83 ? 4.436 1.065 1.579 1.00 88.81 83 GLY A CA 1
ATOM 649 C C . GLY A 1 83 ? 5.607 2.045 1.629 1.00 88.81 83 GLY A C 1
ATOM 650 O O . GLY A 1 83 ? 6.288 2.239 0.626 1.00 88.81 83 GLY A O 1
ATOM 651 N N . THR A 1 84 ? 5.908 2.595 2.809 1.00 90.19 84 THR A N 1
ATOM 652 C CA . THR A 1 84 ? 7.069 3.474 3.017 1.00 90.19 84 THR A CA 1
ATOM 653 C C . THR A 1 84 ? 8.377 2.712 2.853 1.00 90.19 84 THR A C 1
ATOM 655 O O . THR A 1 84 ? 9.280 3.208 2.183 1.00 90.19 84 THR A O 1
ATOM 658 N N . ALA A 1 85 ? 8.493 1.508 3.419 1.00 90.62 85 ALA A N 1
ATOM 659 C CA . ALA A 1 85 ? 9.677 0.670 3.259 1.00 90.62 85 ALA A CA 1
ATOM 660 C C . ALA A 1 85 ? 9.910 0.312 1.783 1.00 90.62 85 ALA A C 1
ATOM 662 O O . ALA A 1 85 ? 11.030 0.440 1.295 1.00 90.62 85 ALA A O 1
ATOM 663 N N . LEU A 1 86 ? 8.850 -0.054 1.058 1.00 88.06 86 LEU A N 1
ATOM 664 C CA . LEU A 1 86 ? 8.913 -0.392 -0.361 1.00 88.06 86 LEU A CA 1
ATOM 665 C C . LEU A 1 86 ? 9.278 0.824 -1.226 1.00 88.06 86 LEU A C 1
ATOM 667 O O . LEU A 1 86 ? 10.143 0.728 -2.091 1.00 88.06 86 LEU A O 1
ATOM 671 N N . LEU A 1 87 ? 8.672 1.986 -0.972 1.00 87.38 87 LEU A N 1
ATOM 672 C CA . LEU A 1 87 ? 9.028 3.226 -1.664 1.00 87.38 87 LEU A CA 1
ATOM 673 C C . LEU A 1 87 ? 10.486 3.608 -1.387 1.00 87.38 87 LEU A C 1
ATOM 675 O O . LEU A 1 87 ? 11.218 3.955 -2.307 1.00 87.38 87 LEU A O 1
ATOM 679 N N . THR A 1 88 ? 10.914 3.508 -0.128 1.00 88.88 88 THR A N 1
ATOM 680 C CA . THR A 1 88 ? 12.298 3.767 0.284 1.00 88.88 88 THR A CA 1
ATOM 681 C C . THR A 1 88 ? 13.256 2.831 -0.447 1.00 88.88 88 THR A C 1
ATOM 683 O O . THR A 1 88 ? 14.256 3.292 -0.990 1.00 88.88 88 THR A O 1
ATOM 686 N N . TRP A 1 89 ? 12.918 1.543 -0.543 1.00 86.56 89 TRP A N 1
ATOM 687 C CA . TRP A 1 89 ? 13.673 0.571 -1.329 1.00 86.56 89 TRP A CA 1
ATOM 688 C C . TRP A 1 89 ? 13.813 1.005 -2.791 1.00 86.56 89 TRP A C 1
ATOM 690 O O . TRP A 1 89 ? 14.931 1.086 -3.287 1.00 86.56 89 TRP A O 1
ATOM 700 N N . PHE A 1 90 ? 12.719 1.376 -3.464 1.00 84.81 90 PHE A N 1
ATOM 701 C CA . PHE A 1 90 ? 12.785 1.872 -4.845 1.00 84.81 90 PHE A CA 1
ATOM 702 C C . PHE A 1 90 ? 13.589 3.172 -4.981 1.00 84.81 90 PHE A C 1
ATOM 704 O O . PHE A 1 90 ? 14.277 3.365 -5.981 1.00 84.81 90 PHE A O 1
ATOM 711 N N . VAL A 1 91 ? 13.540 4.072 -3.993 1.00 85.12 91 VAL A N 1
ATOM 712 C CA . VAL A 1 91 ? 14.365 5.289 -3.999 1.00 85.12 91 VAL A CA 1
ATOM 713 C C . VAL A 1 91 ? 15.846 4.913 -3.952 1.00 85.12 91 VAL A C 1
ATOM 715 O O . VAL A 1 91 ? 16.620 5.400 -4.774 1.00 85.12 91 VAL A O 1
ATOM 718 N N . PHE A 1 92 ? 16.248 4.035 -3.033 1.00 84.62 92 PHE A N 1
ATOM 719 C CA . PHE A 1 92 ? 17.655 3.677 -2.862 1.00 84.62 92 PHE A CA 1
ATOM 720 C C . PHE A 1 92 ? 18.188 2.779 -3.978 1.00 84.62 92 PHE A C 1
ATOM 722 O O . PHE A 1 92 ? 19.263 3.062 -4.503 1.00 84.62 92 PHE A O 1
ATOM 729 N N . GLU A 1 93 ? 17.446 1.748 -4.367 1.00 80.12 93 GLU A N 1
ATOM 730 C CA . GLU A 1 93 ? 17.868 0.789 -5.389 1.00 80.12 93 GLU A CA 1
ATOM 731 C C . GLU A 1 93 ? 17.721 1.380 -6.800 1.00 80.12 93 GLU A C 1
ATOM 733 O O . GLU A 1 93 ? 18.613 1.254 -7.638 1.00 80.12 93 GLU A O 1
ATOM 738 N N . GLY A 1 94 ? 16.614 2.085 -7.049 1.00 68.94 94 GLY A N 1
ATOM 739 C CA . GLY A 1 94 ? 16.233 2.594 -8.364 1.00 68.94 94 GLY A CA 1
ATOM 740 C C . GLY A 1 94 ? 16.795 3.962 -8.736 1.00 68.94 94 GLY A C 1
ATOM 741 O O . GLY A 1 94 ? 16.985 4.218 -9.921 1.00 68.94 94 GLY A O 1
ATOM 742 N N . SER A 1 95 ? 17.064 4.851 -7.768 1.00 62.97 95 SER A N 1
ATOM 743 C CA . SER A 1 95 ? 17.589 6.201 -8.076 1.00 62.97 95 SER A CA 1
ATOM 744 C C . SER A 1 95 ? 19.117 6.270 -8.087 1.00 62.97 95 SER A C 1
ATOM 746 O O . SER A 1 95 ? 19.676 7.149 -8.736 1.00 62.97 95 SER A O 1
ATOM 748 N N . ASN A 1 96 ? 19.804 5.370 -7.374 1.00 60.25 96 ASN A N 1
ATOM 749 C CA . ASN A 1 96 ? 21.275 5.343 -7.335 1.00 60.25 96 ASN A CA 1
ATOM 750 C C . ASN A 1 96 ? 21.891 4.483 -8.444 1.00 60.25 96 ASN A C 1
ATOM 752 O O . ASN A 1 96 ? 23.076 4.611 -8.750 1.00 60.25 96 ASN A O 1
ATOM 756 N N . SER A 1 97 ? 21.087 3.627 -9.062 1.00 54.91 97 SER A N 1
ATOM 757 C CA . SER A 1 97 ? 21.505 2.742 -10.135 1.00 54.91 97 SER A CA 1
ATOM 758 C C . SER A 1 97 ? 20.984 3.330 -11.440 1.00 54.91 97 SER A C 1
ATOM 760 O O . SER A 1 97 ? 19.796 3.613 -11.548 1.00 54.91 97 SER A O 1
ATOM 762 N N . ASN A 1 98 ? 21.803 3.425 -12.491 1.00 63.62 98 ASN A N 1
ATOM 763 C CA . ASN A 1 98 ? 21.287 3.465 -13.872 1.00 63.62 98 ASN A CA 1
ATOM 764 C C . ASN A 1 98 ? 20.674 2.092 -14.237 1.00 63.62 98 ASN A C 1
ATOM 766 O O . ASN A 1 98 ? 21.004 1.494 -15.260 1.00 63.62 98 ASN A O 1
ATOM 770 N N . GLY A 1 99 ? 19.879 1.542 -13.321 1.00 66.75 99 GLY A N 1
ATOM 771 C CA . GLY A 1 99 ? 19.296 0.223 -13.367 1.00 66.75 99 GLY A CA 1
ATOM 772 C C . GLY A 1 99 ? 18.147 0.177 -14.366 1.00 66.75 99 GLY A C 1
ATOM 773 O O . GLY A 1 99 ? 17.682 1.218 -14.850 1.00 66.75 99 GLY A O 1
ATOM 774 N N . PRO A 1 100 ? 17.697 -1.034 -14.711 1.00 73.00 100 PRO A N 1
ATOM 775 C CA . PRO A 1 100 ? 16.609 -1.227 -15.655 1.00 73.00 100 PRO A CA 1
ATOM 776 C C . PRO A 1 100 ? 15.320 -0.524 -15.193 1.00 73.00 100 PRO A C 1
ATOM 778 O O . PRO A 1 100 ? 15.078 -0.353 -13.999 1.00 73.00 100 PRO A O 1
ATOM 781 N N . GLY A 1 101 ? 14.481 -0.112 -16.151 1.00 75.06 101 GLY A N 1
ATOM 782 C CA . GLY A 1 101 ? 13.327 0.772 -15.910 1.00 75.06 101 GLY A CA 1
ATOM 783 C C . GLY A 1 101 ? 12.321 0.275 -14.863 1.00 75.06 101 GLY A C 1
ATOM 784 O O . GLY A 1 101 ? 11.691 1.084 -14.191 1.00 75.06 101 GLY A O 1
ATOM 785 N N . TRP A 1 102 ? 12.240 -1.039 -14.628 1.00 76.12 102 TRP A N 1
ATOM 786 C CA . TRP A 1 102 ? 11.387 -1.647 -13.596 1.00 76.12 102 TRP A CA 1
ATOM 787 C C . TRP A 1 102 ? 11.845 -1.390 -12.154 1.00 76.12 102 TRP A C 1
ATOM 789 O O . TRP A 1 102 ? 11.051 -1.545 -11.228 1.00 76.12 102 TRP A O 1
ATOM 799 N N . GLN A 1 103 ? 13.098 -0.980 -11.947 1.00 77.56 103 GLN A N 1
ATOM 800 C CA . GLN A 1 103 ? 13.606 -0.548 -10.641 1.00 77.56 103 GLN A CA 1
ATOM 801 C C . GLN A 1 103 ? 13.377 0.946 -10.406 1.00 77.56 103 GLN A C 1
ATOM 803 O O . GLN A 1 103 ? 13.417 1.405 -9.266 1.00 77.56 103 GLN A O 1
ATOM 808 N N . GLN A 1 104 ? 13.159 1.713 -11.477 1.00 83.31 104 GLN A N 1
ATOM 809 C CA . GLN A 1 104 ? 13.092 3.162 -11.407 1.00 83.31 104 GLN A CA 1
ATOM 810 C C . GLN A 1 104 ? 11.745 3.631 -10.869 1.00 83.31 104 GLN A C 1
ATOM 812 O O . GLN A 1 104 ? 10.667 3.143 -11.227 1.00 83.31 104 GLN A O 1
ATOM 817 N N . LEU A 1 105 ? 11.813 4.652 -10.021 1.00 84.88 105 LEU A N 1
ATOM 818 C CA . LEU A 1 105 ? 10.626 5.270 -9.467 1.00 84.88 105 LEU A CA 1
ATOM 819 C C . LEU A 1 105 ? 9.891 6.049 -10.556 1.00 84.88 105 LEU A C 1
ATOM 821 O O . LEU A 1 105 ? 10.451 6.916 -11.223 1.00 84.88 105 LEU A O 1
ATOM 825 N N . ASN A 1 106 ? 8.606 5.759 -10.709 1.00 86.88 106 ASN A N 1
ATOM 826 C CA . ASN A 1 106 ? 7.751 6.400 -11.701 1.00 86.88 106 ASN A CA 1
ATOM 827 C C . ASN A 1 106 ? 6.460 6.921 -11.055 1.00 86.88 106 ASN A C 1
ATOM 829 O O . ASN A 1 106 ? 6.195 6.705 -9.869 1.00 86.88 106 ASN A O 1
ATOM 833 N N . TYR A 1 107 ? 5.641 7.609 -11.852 1.00 88.50 107 TYR A N 1
ATOM 834 C CA . TYR A 1 107 ? 4.373 8.187 -11.404 1.00 88.50 107 TYR A CA 1
ATOM 835 C C . TYR A 1 107 ? 3.439 7.166 -10.724 1.00 88.50 107 TYR A C 1
ATOM 837 O O . TYR A 1 107 ? 2.781 7.508 -9.743 1.00 88.50 107 TYR A O 1
ATOM 845 N N . PHE A 1 108 ? 3.406 5.912 -11.190 1.00 89.88 108 PHE A N 1
ATOM 846 C CA . PHE A 1 108 ? 2.527 4.883 -10.630 1.00 89.88 108 PHE A CA 1
ATOM 847 C C . PHE A 1 108 ? 2.873 4.574 -9.170 1.00 89.88 108 PHE A C 1
ATOM 849 O O . PHE A 1 108 ? 1.974 4.498 -8.337 1.00 89.88 108 PHE A O 1
ATOM 856 N N . HIS A 1 109 ? 4.159 4.485 -8.825 1.00 89.25 109 HIS A N 1
ATOM 857 C CA . HIS A 1 109 ? 4.600 4.250 -7.446 1.00 89.25 109 HIS A CA 1
ATOM 858 C C . HIS A 1 109 ? 4.174 5.383 -6.502 1.00 89.25 109 HIS A C 1
ATOM 860 O O . HIS A 1 109 ? 3.667 5.124 -5.409 1.00 89.25 109 HIS A O 1
ATOM 866 N N . TRP A 1 110 ? 4.306 6.637 -6.948 1.00 88.88 110 TRP A N 1
ATOM 867 C CA . TRP A 1 110 ? 3.843 7.805 -6.193 1.00 88.88 110 TRP A CA 1
ATOM 868 C C . TRP A 1 110 ? 2.326 7.819 -6.014 1.00 88.88 110 TRP A C 1
ATOM 870 O O . TRP A 1 110 ? 1.839 8.118 -4.925 1.00 88.88 110 TRP A O 1
ATOM 880 N N . PHE A 1 111 ? 1.581 7.456 -7.058 1.00 89.88 111 PHE A N 1
ATOM 881 C CA . PHE A 1 111 ? 0.129 7.338 -6.985 1.00 89.88 111 PHE A CA 1
ATOM 882 C C . PHE A 1 111 ? -0.302 6.267 -5.973 1.00 89.88 111 PHE A C 1
ATOM 884 O O . PHE A 1 111 ? -1.154 6.521 -5.124 1.00 89.88 111 PHE A O 1
ATOM 891 N N . GLY A 1 112 ? 0.343 5.099 -5.996 1.00 89.12 112 GLY A N 1
ATOM 892 C CA . GLY A 1 112 ? 0.123 4.048 -5.004 1.00 89.12 112 GLY A CA 1
ATOM 893 C C . GLY A 1 112 ? 0.412 4.502 -3.572 1.00 89.12 112 GLY A C 1
ATOM 894 O O . GLY A 1 112 ? -0.384 4.247 -2.673 1.00 89.12 112 GLY A O 1
ATOM 895 N N . CYS A 1 113 ? 1.503 5.246 -3.368 1.00 89.12 113 CYS A N 1
ATOM 896 C CA . CYS A 1 113 ? 1.831 5.845 -2.072 1.00 89.12 113 CYS A CA 1
ATOM 897 C C . CYS A 1 113 ? 0.727 6.800 -1.590 1.00 89.12 113 CYS A C 1
ATOM 899 O O . CYS A 1 113 ? 0.291 6.715 -0.442 1.00 89.12 113 CYS A O 1
ATOM 901 N N . ALA A 1 114 ? 0.211 7.654 -2.478 1.00 90.19 114 ALA A N 1
ATOM 902 C CA . ALA A 1 114 ? -0.891 8.554 -2.153 1.00 90.19 114 ALA A CA 1
ATOM 903 C C . ALA A 1 114 ? -2.166 7.795 -1.745 1.00 90.19 114 ALA A C 1
ATOM 905 O O . ALA A 1 114 ? -2.854 8.228 -0.823 1.00 90.19 114 ALA A O 1
ATOM 906 N N . ILE A 1 115 ? -2.460 6.654 -2.377 1.00 89.75 115 ILE A N 1
ATOM 907 C CA . ILE A 1 115 ? -3.596 5.801 -1.992 1.00 89.75 115 ILE A CA 1
ATOM 908 C C . ILE A 1 115 ? -3.385 5.193 -0.607 1.00 89.75 115 ILE A C 1
ATOM 910 O O . ILE A 1 115 ? -4.292 5.267 0.215 1.00 89.75 115 ILE A O 1
ATOM 914 N N . VAL A 1 116 ? -2.204 4.628 -0.332 1.00 90.19 116 VAL A N 1
ATOM 915 C CA . VAL A 1 116 ? -1.890 4.036 0.981 1.00 90.19 116 VAL A CA 1
ATOM 916 C C . VAL A 1 116 ? -2.009 5.085 2.087 1.00 90.19 116 VAL A C 1
ATOM 918 O O . VAL A 1 116 ? -2.619 4.819 3.118 1.00 90.19 116 VAL A O 1
ATOM 921 N N . LEU A 1 117 ? -1.488 6.295 1.867 1.00 87.94 117 LEU A N 1
ATOM 922 C CA . LEU A 1 117 ? -1.631 7.403 2.815 1.00 87.94 117 LEU A CA 1
ATOM 923 C C . LEU A 1 117 ? -3.087 7.859 2.958 1.00 87.94 117 LEU A C 1
ATOM 925 O O . LEU A 1 117 ? -3.546 8.114 4.070 1.00 87.94 117 LEU A O 1
ATOM 929 N N . GLY A 1 118 ? -3.813 7.962 1.844 1.00 86.12 118 GLY A N 1
ATOM 930 C CA . GLY A 1 118 ? -5.219 8.349 1.828 1.00 86.12 118 GLY A CA 1
ATOM 931 C C . GLY A 1 118 ? -6.085 7.381 2.627 1.00 86.12 118 GLY A C 1
ATOM 932 O O . GLY A 1 118 ? -6.823 7.818 3.505 1.00 86.12 118 GLY A O 1
ATOM 933 N N . ASP A 1 119 ? -5.948 6.079 2.382 1.00 84.75 119 ASP A N 1
ATOM 934 C CA . ASP A 1 119 ? -6.625 5.034 3.151 1.00 84.75 119 ASP A CA 1
ATOM 935 C C . ASP A 1 119 ? -6.219 5.071 4.628 1.00 84.75 119 ASP A C 1
ATOM 937 O O . ASP A 1 119 ? -7.075 5.070 5.511 1.00 84.75 119 ASP A O 1
ATOM 941 N N . ALA A 1 120 ? -4.923 5.221 4.909 1.00 84.69 120 ALA A N 1
ATOM 942 C CA . ALA A 1 120 ? -4.434 5.232 6.278 1.00 84.69 120 ALA A CA 1
ATOM 943 C C . ALA A 1 120 ? -4.965 6.398 7.121 1.00 84.69 120 ALA A C 1
ATOM 945 O O . ALA A 1 120 ? -5.025 6.291 8.346 1.00 84.69 120 ALA A O 1
ATOM 946 N N . ILE A 1 121 ? -5.368 7.492 6.475 1.00 83.06 121 ILE A N 1
ATOM 947 C CA . ILE A 1 121 ? -6.066 8.610 7.107 1.00 83.06 121 ILE A CA 1
ATOM 948 C C . ILE A 1 121 ? -7.574 8.325 7.135 1.00 83.06 121 ILE A C 1
ATOM 950 O O . ILE A 1 121 ? -8.186 8.316 8.200 1.00 83.06 121 ILE A O 1
ATOM 954 N N . ILE A 1 122 ? -8.194 8.072 5.984 1.00 81.38 122 ILE A N 1
ATOM 955 C CA . ILE A 1 122 ? -9.657 7.992 5.848 1.00 81.38 122 ILE A CA 1
ATOM 956 C C . ILE A 1 122 ? -10.244 6.842 6.675 1.00 81.38 122 ILE A C 1
ATOM 958 O O . ILE A 1 122 ? -11.271 7.030 7.334 1.00 81.38 122 ILE A O 1
ATOM 962 N N . SER A 1 123 ? -9.591 5.681 6.691 1.00 76.38 123 SER A N 1
ATOM 963 C CA . SER A 1 123 ? -10.102 4.477 7.350 1.00 76.38 123 SER A CA 1
ATOM 964 C C . SER A 1 123 ? -10.217 4.648 8.874 1.00 76.38 123 SER A C 1
ATOM 966 O O . SER A 1 123 ? -11.322 4.476 9.400 1.00 76.38 123 SER A O 1
ATOM 968 N N . PRO A 1 124 ? -9.184 5.114 9.607 1.00 75.38 124 PRO A N 1
ATOM 969 C CA 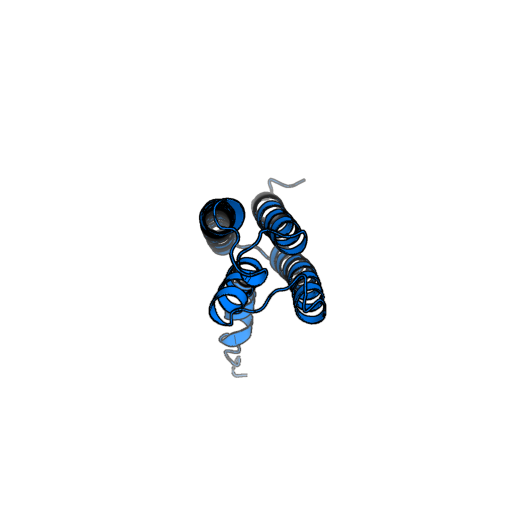. PRO A 1 124 ? -9.324 5.456 11.024 1.00 75.38 124 PRO A CA 1
ATOM 970 C C . PRO A 1 124 ? -10.349 6.561 11.307 1.00 75.38 124 PRO A C 1
ATOM 972 O O . PRO A 1 124 ? -11.083 6.457 12.290 1.00 75.38 124 PRO A O 1
ATOM 975 N N . PHE A 1 125 ? -10.438 7.598 10.465 1.00 77.88 125 PHE A N 1
ATOM 976 C CA . PHE A 1 125 ? -11.411 8.685 10.648 1.00 77.88 125 PHE A CA 1
ATOM 977 C C . PHE A 1 125 ? -12.861 8.190 10.524 1.00 77.88 125 PHE A C 1
ATOM 979 O O . PHE A 1 125 ? -13.696 8.501 11.381 1.00 77.88 125 PHE A O 1
ATOM 986 N N . ASN A 1 126 ? -13.168 7.390 9.499 1.00 77.75 126 ASN A N 1
ATOM 987 C CA . ASN A 1 126 ? -14.502 6.814 9.322 1.00 77.75 126 ASN A CA 1
ATOM 988 C C . ASN A 1 126 ? -14.845 5.851 10.462 1.00 77.75 126 ASN A C 1
ATOM 990 O O . ASN A 1 126 ? -15.946 5.894 11.014 1.00 77.75 126 ASN A O 1
ATOM 994 N N . ALA A 1 127 ? -13.881 5.028 10.861 1.00 73.88 127 ALA A N 1
ATOM 995 C CA . ALA A 1 127 ? -14.069 4.055 11.918 1.00 73.88 127 ALA A CA 1
ATOM 996 C C . ALA A 1 127 ? -14.259 4.704 13.300 1.00 73.88 127 ALA A C 1
ATOM 998 O O . ALA A 1 127 ? -15.140 4.293 14.060 1.00 73.88 127 ALA A O 1
ATOM 999 N N . PHE A 1 128 ? -13.534 5.786 13.588 1.00 76.25 128 PHE A N 1
ATOM 1000 C CA . PHE A 1 128 ? -13.736 6.612 14.778 1.00 76.25 128 PHE A CA 1
ATOM 1001 C C . PHE A 1 128 ? -15.121 7.276 14.796 1.00 76.25 128 PHE A C 1
ATOM 1003 O O . PHE A 1 128 ? -15.823 7.217 15.808 1.00 76.25 128 PHE A O 1
ATOM 1010 N N . ARG A 1 129 ? -15.563 7.853 13.668 1.00 76.50 129 ARG A N 1
ATOM 1011 C CA . ARG A 1 129 ? -16.904 8.451 13.541 1.00 76.50 129 ARG A CA 1
ATOM 1012 C C . ARG A 1 129 ? -18.007 7.426 13.812 1.00 76.50 129 ARG A C 1
ATOM 1014 O O . ARG A 1 129 ? -18.945 7.712 14.557 1.00 76.50 129 ARG A O 1
ATOM 1021 N N . THR A 1 130 ? -17.892 6.234 13.232 1.00 72.44 130 THR A N 1
ATOM 1022 C CA . THR A 1 130 ? -18.852 5.145 13.447 1.00 72.44 130 THR A CA 1
ATOM 1023 C C . THR A 1 130 ? -18.840 4.668 14.902 1.00 72.44 130 THR A C 1
ATOM 1025 O O . THR A 1 130 ? -19.909 4.461 15.476 1.00 72.44 130 THR A O 1
ATOM 1028 N N . ALA A 1 131 ? -17.670 4.584 15.542 1.00 71.12 131 ALA A N 1
ATOM 1029 C CA . ALA A 1 131 ? -17.565 4.242 16.960 1.00 71.12 131 ALA A CA 1
ATOM 1030 C C . ALA A 1 131 ? -18.243 5.283 17.875 1.00 71.12 131 ALA A C 1
ATOM 1032 O O . ALA A 1 131 ? -19.006 4.898 18.760 1.00 71.12 131 ALA A O 1
ATOM 1033 N N . LEU A 1 132 ? -18.047 6.589 17.637 1.00 74.31 132 LEU A N 1
ATOM 1034 C CA . LEU A 1 132 ? -18.730 7.655 18.390 1.00 74.31 132 LEU A CA 1
ATOM 1035 C C . LEU A 1 132 ? -20.256 7.583 18.246 1.00 74.31 132 LEU A C 1
ATOM 1037 O O . LEU A 1 132 ? -20.976 7.700 19.242 1.00 74.31 132 LEU A O 1
ATOM 1041 N N . ARG A 1 133 ? -20.750 7.342 17.023 1.00 75.31 133 ARG A N 1
ATOM 1042 C CA . ARG A 1 133 ? -22.181 7.122 16.760 1.00 75.31 133 ARG A CA 1
ATOM 1043 C C . ARG A 1 133 ? -22.709 5.921 17.547 1.00 75.31 133 ARG A C 1
ATOM 1045 O O . ARG A 1 133 ? -23.743 6.026 18.198 1.00 75.31 133 ARG A O 1
ATOM 1052 N N . ASN A 1 134 ? -21.988 4.801 17.522 1.00 69.62 134 ASN A N 1
ATOM 1053 C CA . ASN A 1 134 ? -22.396 3.566 18.198 1.00 69.62 134 ASN A CA 1
ATOM 1054 C C . ASN A 1 134 ? -22.366 3.683 19.734 1.00 69.62 134 ASN A C 1
ATOM 1056 O O . ASN A 1 134 ? -23.111 2.979 20.410 1.00 69.62 134 ASN A O 1
ATOM 1060 N N . LEU A 1 135 ? -21.557 4.590 20.290 1.00 72.69 135 LEU A N 1
ATOM 1061 C CA . LEU A 1 135 ? -21.534 4.916 21.722 1.00 72.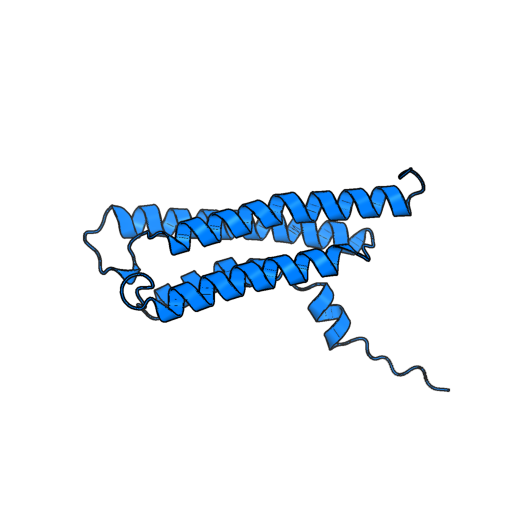69 135 LEU A CA 1
ATOM 1062 C C . LEU A 1 135 ? -22.624 5.921 22.144 1.00 72.69 135 LEU A C 1
ATOM 1064 O O . LEU A 1 135 ? -22.677 6.301 23.311 1.00 72.69 135 LEU A O 1
ATOM 1068 N N . GLY A 1 136 ? -23.478 6.379 21.220 1.00 64.62 136 GLY A N 1
ATOM 1069 C CA . GLY A 1 136 ? -24.506 7.390 21.501 1.00 64.62 136 GLY A CA 1
ATOM 1070 C C . GLY A 1 136 ? -23.949 8.798 21.746 1.00 64.62 136 GLY A C 1
ATOM 1071 O O . GLY A 1 136 ? -24.681 9.677 22.189 1.00 64.62 136 GLY A O 1
ATOM 1072 N N . LEU A 1 137 ? -22.662 9.017 21.459 1.00 60.78 137 LEU A N 1
ATOM 1073 C CA . LEU A 1 137 ? -21.971 10.307 21.573 1.00 60.78 137 LEU A CA 1
ATOM 1074 C C . LEU A 1 137 ? -21.926 11.065 20.235 1.00 60.78 137 LEU A C 1
ATOM 1076 O O . LEU A 1 137 ? -21.494 12.213 20.191 1.00 60.78 137 LEU A O 1
ATOM 1080 N N . GLY A 1 138 ? -22.345 10.420 19.142 1.00 53.53 138 GLY A N 1
ATOM 1081 C CA . GLY A 1 138 ? -22.432 11.011 17.810 1.00 53.53 138 GLY A CA 1
ATOM 1082 C C . GLY A 1 138 ? -23.822 11.573 17.536 1.00 53.53 138 GLY A C 1
ATOM 1083 O O . GLY A 1 138 ? -24.660 10.864 16.980 1.00 53.53 138 GLY A O 1
ATOM 1084 N N . GLY A 1 139 ? -24.043 12.826 17.940 1.00 47.56 139 GLY A N 1
ATOM 1085 C CA . GLY A 1 139 ? -25.013 13.710 17.286 1.00 47.56 139 GLY A CA 1
ATOM 1086 C C . GLY A 1 139 ? -24.470 14.215 15.956 1.00 47.56 139 GLY A C 1
ATOM 1087 O O . GLY A 1 139 ? -23.237 14.418 15.873 1.00 47.56 139 GLY A O 1
#

Sequence (139 aa):
MTVNNGGGIGSFLSRFPWVLLVVIYPAVLYQLEVDMAAQIHFGFVYIGLGVFVLFIEFFKSGDINAASFFFDLLWSVAAVMLGTALLTWFVFEGSNSNGPGWQQLNYFHWFGCAIVLGDAIISPFNAFRTALRNLGLGG